Protein AF-A0AAE1NMU2-F1 (afdb_monomer)

Foldseek 3Di:
DDDQKDWDADPVLHTPDIDGDDPPFPKDKDWDAPPDQWDWDQDPLFIFTCDDDDPHRDGQWTWQDKQNFGADSQATPVRDGVVVCNVDNVNPRIMTMTTHDDQDPVNVSVVSD

InterPro domains:
  IPR007233 Trafficking protein particle complex subunit [SM01399] (3-112)
  IPR036034 PDZ superfamily [SSF50156] (50-105)

pLDDT: mean 82.29, std 10.05, range [49.31, 92.19]

Sequence (113 aa):
MTINSVYILSKSGGLIYQHDHNIPTLEHEKTFSFPLEIKLELQNRNVVVSYGQRDGIKVGHQLAAINGVKVTTAQLEDGRDAMQVLADEANYPINLKFTRPKLTTNEKIFQAG

Radius of gyration: 16.83 Å; Cα contacts (8 Å, |Δi|>4): 188; chains: 1; bounding box: 45×28×44 Å

Solvent-accessible surface area (backbone atoms only — not comparable to full-atom values): 6781 Å² total; per-residue (Å²): 140,81,73,55,68,49,78,41,67,44,99,87,70,46,82,75,45,76,48,72,46,80,77,79,81,59,68,42,72,48,77,44,55,79,75,70,84,51,41,74,42,81,52,98,57,32,36,23,28,71,37,54,70,59,93,85,46,42,61,57,26,24,54,44,23,51,71,83,40,46,39,57,72,40,25,31,82,84,74,46,50,46,68,58,55,71,70,40,68,86,59,49,71,39,36,43,28,31,29,66,64,74,78,47,74,68,58,50,52,65,74,74,107

Structure (mmCIF, N/CA/C/O backbone):
data_AF-A0AAE1NMU2-F1
#
_entry.id   AF-A0AAE1NMU2-F1
#
loop_
_atom_site.group_PDB
_atom_site.id
_atom_site.type_symbol
_atom_site.label_atom_id
_atom_site.label_alt_id
_atom_site.label_comp_id
_atom_site.label_asym_id
_atom_site.label_entity_id
_atom_site.label_seq_id
_atom_site.pdbx_PDB_ins_code
_atom_site.Cartn_x
_atom_site.Cartn_y
_atom_site.Cartn_z
_atom_site.occupancy
_atom_site.B_iso_or_equiv
_atom_site.auth_seq_id
_atom_site.auth_comp_id
_atom_site.auth_asym_id
_atom_site.auth_atom_id
_atom_site.pdbx_PDB_model_num
ATOM 1 N N . MET A 1 1 ? 0.494 -14.536 -25.790 1.00 55.09 1 MET A N 1
ATOM 2 C CA . MET A 1 1 ? 1.809 -14.188 -25.212 1.00 55.09 1 MET A CA 1
ATOM 3 C C . MET A 1 1 ? 1.756 -12.710 -24.868 1.00 55.09 1 MET A C 1
ATOM 5 O O . MET A 1 1 ? 1.342 -11.952 -25.736 1.00 55.09 1 MET A O 1
ATOM 9 N N . THR A 1 2 ? 2.094 -12.311 -23.643 1.00 75.00 2 THR A N 1
ATOM 10 C CA . THR A 1 2 ? 2.011 -10.906 -23.204 1.00 75.00 2 THR A CA 1
ATOM 11 C C . THR A 1 2 ? 3.381 -10.473 -22.696 1.00 75.00 2 THR A C 1
ATOM 13 O O . THR A 1 2 ? 4.055 -11.251 -22.023 1.00 75.00 2 THR A O 1
ATOM 16 N N . ILE A 1 3 ? 3.812 -9.267 -23.060 1.00 77.25 3 ILE A N 1
ATOM 17 C CA . ILE A 1 3 ? 5.022 -8.646 -22.515 1.00 77.25 3 ILE A CA 1
ATOM 18 C C . ILE A 1 3 ? 4.613 -7.959 -21.212 1.00 77.25 3 ILE A C 1
ATOM 20 O O . ILE A 1 3 ? 3.723 -7.116 -21.247 1.00 77.25 3 ILE A O 1
ATOM 24 N N . ASN A 1 4 ? 5.239 -8.320 -20.089 1.00 71.44 4 ASN A N 1
ATOM 25 C CA . ASN A 1 4 ? 4.939 -7.715 -18.782 1.00 71.44 4 ASN A CA 1
ATOM 26 C C . ASN A 1 4 ? 5.846 -6.511 -18.485 1.00 71.44 4 ASN A C 1
ATOM 28 O O . ASN A 1 4 ? 5.382 -5.496 -17.977 1.00 71.44 4 ASN A O 1
ATOM 32 N N . SER A 1 5 ? 7.134 -6.606 -18.824 1.00 76.00 5 SER A N 1
ATOM 33 C CA . SER A 1 5 ? 8.118 -5.550 -18.572 1.00 76.00 5 SER A CA 1
ATOM 34 C C . SER A 1 5 ? 9.258 -5.600 -19.591 1.00 76.00 5 SER A C 1
ATOM 36 O O . SER A 1 5 ? 9.641 -6.677 -20.046 1.00 76.00 5 SER A O 1
ATOM 38 N N . VAL A 1 6 ? 9.828 -4.439 -19.907 1.00 85.75 6 VAL A N 1
ATOM 39 C CA . VAL A 1 6 ? 11.034 -4.248 -20.720 1.00 85.75 6 VAL A CA 1
ATOM 40 C C . VAL A 1 6 ? 12.065 -3.517 -19.866 1.00 85.75 6 VAL A C 1
ATOM 42 O O . VAL A 1 6 ? 11.774 -2.446 -19.336 1.00 85.75 6 VAL A O 1
ATOM 45 N N . TYR A 1 7 ? 13.267 -4.082 -19.761 1.00 86.06 7 TYR A N 1
ATOM 46 C CA . TYR A 1 7 ? 14.405 -3.490 -19.058 1.00 86.06 7 TYR A CA 1
ATOM 47 C C . TYR A 1 7 ? 15.580 -3.347 -20.029 1.00 86.06 7 TYR A C 1
ATOM 49 O O . TYR A 1 7 ? 15.902 -4.289 -20.751 1.00 86.06 7 TYR A O 1
ATOM 57 N N . ILE A 1 8 ? 16.228 -2.183 -20.042 1.00 88.81 8 ILE A N 1
ATOM 58 C CA . ILE A 1 8 ? 17.474 -1.937 -20.778 1.00 88.81 8 ILE A CA 1
ATOM 59 C C . ILE A 1 8 ? 18.556 -1.631 -19.752 1.00 88.81 8 ILE A C 1
ATOM 61 O O . ILE A 1 8 ? 18.434 -0.673 -18.988 1.00 88.81 8 ILE A O 1
ATOM 65 N N . LEU A 1 9 ? 19.610 -2.443 -19.748 1.00 88.81 9 LEU A N 1
ATOM 66 C CA . LEU A 1 9 ? 20.748 -2.324 -18.840 1.00 88.81 9 LEU A CA 1
ATOM 67 C C . LEU A 1 9 ? 21.992 -1.864 -19.606 1.00 88.81 9 LEU A C 1
ATOM 69 O O . LEU A 1 9 ? 22.178 -2.195 -20.778 1.00 88.81 9 LEU A O 1
ATOM 73 N N . SER A 1 10 ? 22.862 -1.110 -18.942 1.00 89.00 10 SER A N 1
ATOM 74 C CA . SER A 1 10 ? 24.187 -0.773 -19.451 1.00 89.00 10 SER A CA 1
ATOM 75 C C . SER A 1 10 ? 25.127 -1.973 -19.338 1.00 89.00 10 SER A C 1
ATOM 77 O O . SER A 1 10 ? 24.921 -2.882 -18.534 1.00 89.00 10 SER A O 1
ATOM 79 N N . LYS A 1 11 ? 26.243 -1.936 -20.075 1.00 86.81 11 LYS A N 1
ATOM 80 C CA . LYS A 1 11 ? 27.329 -2.919 -19.918 1.00 86.81 11 LYS A CA 1
ATOM 81 C C . LYS A 1 11 ? 27.897 -2.954 -18.488 1.00 86.81 11 LYS A C 1
ATOM 83 O O . LYS A 1 11 ? 28.436 -3.974 -18.078 1.00 86.81 11 LYS A O 1
ATOM 88 N N . SER A 1 12 ? 27.788 -1.853 -17.742 1.00 87.06 12 SER A N 1
ATOM 89 C CA . SER A 1 12 ? 28.211 -1.759 -16.340 1.00 87.06 12 SER A CA 1
ATOM 90 C C . SE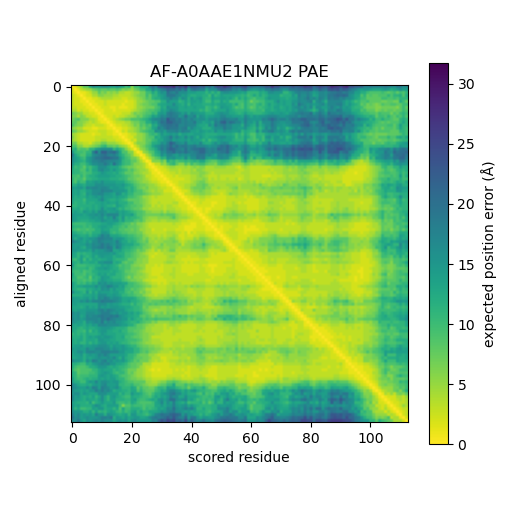R A 1 12 ? 27.153 -2.239 -15.333 1.00 87.06 12 SER A C 1
ATOM 92 O O . SER A 1 12 ? 27.396 -2.136 -14.137 1.00 87.06 12 SER A O 1
ATOM 94 N N . GLY A 1 13 ? 25.997 -2.737 -15.790 1.00 78.12 13 GLY A N 1
ATOM 95 C CA . GLY A 1 13 ? 24.908 -3.223 -14.931 1.00 78.12 13 GLY A CA 1
ATOM 96 C C . GLY A 1 13 ? 23.927 -2.143 -14.454 1.00 78.12 13 GLY A C 1
ATOM 97 O O . GLY A 1 13 ? 23.033 -2.429 -13.667 1.00 78.12 13 GLY A O 1
ATOM 98 N N . GLY A 1 14 ? 24.057 -0.900 -14.924 1.00 80.56 14 GLY A N 1
ATOM 99 C CA . GLY A 1 14 ? 23.139 0.187 -14.575 1.00 80.56 14 GLY A CA 1
ATOM 100 C C . GLY A 1 14 ? 21.831 0.118 -15.365 1.00 80.56 14 GLY A C 1
ATOM 101 O O . GLY A 1 14 ? 21.848 -0.111 -16.572 1.00 80.56 14 GLY A O 1
ATOM 102 N N . LEU A 1 15 ? 20.692 0.360 -14.713 1.00 80.75 15 LEU A N 1
ATOM 103 C CA . LEU A 1 15 ? 19.386 0.427 -15.377 1.00 80.75 15 LEU A CA 1
ATOM 104 C C . LEU A 1 15 ? 19.260 1.722 -16.202 1.00 80.75 15 LEU A C 1
ATOM 106 O O . LEU A 1 15 ? 19.238 2.813 -15.641 1.00 80.75 15 LEU A O 1
ATOM 110 N N . ILE A 1 16 ? 19.179 1.594 -17.530 1.00 87.94 16 ILE A N 1
ATOM 111 C CA . ILE A 1 16 ? 19.055 2.712 -18.486 1.00 87.94 16 ILE A CA 1
ATOM 112 C C . ILE A 1 16 ? 17.585 3.031 -18.762 1.00 87.94 16 ILE A C 1
ATOM 114 O O . ILE A 1 16 ? 17.203 4.195 -18.860 1.00 87.94 16 ILE A O 1
ATOM 118 N N . TYR A 1 17 ? 16.757 2.000 -18.919 1.00 84.88 17 TYR A N 1
ATOM 119 C CA . TYR A 1 17 ? 15.346 2.168 -19.246 1.00 84.88 17 TYR A CA 1
ATOM 120 C C . TYR A 1 17 ? 14.510 1.044 -18.651 1.00 84.88 17 TYR A C 1
ATOM 122 O O . TYR A 1 17 ? 14.932 -0.112 -18.622 1.00 84.88 17 TYR A O 1
ATOM 130 N N . GLN A 1 18 ? 13.301 1.390 -18.223 1.00 82.44 18 GLN A N 1
ATOM 131 C CA . GLN A 1 18 ? 12.313 0.448 -17.724 1.00 82.44 18 GLN A CA 1
ATOM 132 C C . GLN A 1 18 ? 10.932 0.839 -18.246 1.00 82.44 18 GLN A C 1
ATOM 134 O O . GLN A 1 18 ? 10.519 1.992 -18.122 1.00 82.44 18 GLN A O 1
ATOM 139 N N . HIS A 1 19 ? 10.195 -0.140 -18.764 1.00 82.00 19 HIS A N 1
ATOM 140 C CA . HIS A 1 19 ? 8.787 0.005 -19.109 1.00 82.00 19 HIS A CA 1
ATOM 141 C C . HIS A 1 19 ? 8.005 -1.223 -18.658 1.00 82.00 19 HIS A C 1
ATOM 143 O O . HIS A 1 19 ? 8.254 -2.322 -19.139 1.00 82.00 19 HIS A O 1
ATOM 149 N N . ASP A 1 20 ? 7.045 -1.042 -17.757 1.00 76.56 20 ASP A N 1
ATOM 150 C CA . ASP A 1 20 ? 6.135 -2.107 -17.342 1.00 76.56 20 ASP A CA 1
ATOM 151 C C . ASP A 1 20 ? 4.837 -1.999 -18.146 1.00 76.56 20 ASP A C 1
ATOM 153 O O . ASP A 1 20 ? 4.091 -1.027 -18.011 1.00 76.56 20 ASP A O 1
ATOM 157 N N . HIS A 1 21 ? 4.571 -2.991 -18.995 1.00 68.38 21 HIS A N 1
ATOM 158 C CA . HIS A 1 21 ? 3.350 -3.047 -19.780 1.00 68.38 21 HIS A CA 1
ATOM 159 C C . HIS A 1 21 ? 2.293 -3.808 -18.982 1.00 68.38 21 HIS A C 1
ATOM 161 O O . HIS A 1 21 ? 2.379 -5.019 -18.787 1.00 68.38 21 HIS A O 1
ATOM 167 N N . ASN A 1 22 ? 1.276 -3.066 -18.546 1.00 63.62 22 ASN A N 1
ATOM 168 C CA . ASN A 1 22 ? 0.090 -3.593 -17.885 1.00 63.62 22 ASN A CA 1
ATOM 169 C C . ASN A 1 22 ? 0.367 -4.156 -16.477 1.00 63.62 22 ASN A C 1
ATOM 171 O O . ASN A 1 22 ? 0.356 -5.363 -16.248 1.00 63.62 22 ASN A O 1
ATOM 175 N N . ILE A 1 23 ? 0.567 -3.265 -15.501 1.00 60.66 23 ILE A N 1
ATOM 176 C CA . ILE A 1 23 ? 0.400 -3.622 -14.088 1.00 60.66 23 ILE A CA 1
ATOM 177 C C . ILE A 1 23 ? -1.083 -3.408 -13.763 1.00 60.66 23 ILE A C 1
ATOM 179 O O . ILE A 1 23 ? -1.453 -2.272 -13.454 1.00 60.66 23 ILE A O 1
ATOM 183 N N . PRO A 1 24 ? -1.958 -4.431 -13.825 1.00 57.22 24 PRO A N 1
ATOM 184 C CA . PRO A 1 24 ? -3.283 -4.290 -13.252 1.00 57.22 24 PRO A CA 1
ATOM 185 C C . PRO A 1 24 ? -3.096 -3.985 -11.767 1.00 57.22 24 PRO A C 1
ATOM 187 O O . PRO A 1 24 ? -2.573 -4.803 -11.004 1.00 57.22 24 PRO A O 1
ATOM 190 N N . THR A 1 25 ? -3.486 -2.781 -11.358 1.00 64.25 25 THR A N 1
ATOM 191 C CA . THR A 1 25 ? -3.657 -2.435 -9.951 1.00 64.25 25 THR A CA 1
ATOM 192 C C . THR A 1 25 ? -4.860 -3.222 -9.468 1.00 64.25 25 THR A C 1
ATOM 194 O O . THR A 1 25 ? -5.989 -2.750 -9.523 1.00 64.25 25 THR A O 1
ATOM 197 N N . LEU A 1 26 ? -4.628 -4.481 -9.103 1.00 70.00 26 LEU A N 1
ATOM 198 C CA . LEU A 1 26 ? -5.638 -5.279 -8.437 1.00 70.00 26 LEU A CA 1
ATOM 199 C C . LEU A 1 26 ? -5.797 -4.681 -7.042 1.00 70.00 26 LEU A C 1
ATOM 201 O O . LEU A 1 26 ? -4.926 -4.844 -6.183 1.00 70.00 26 LEU A O 1
ATOM 205 N N . GLU A 1 27 ? -6.865 -3.911 -6.885 1.00 81.44 27 GLU A N 1
ATOM 206 C CA . GLU A 1 27 ? -7.242 -3.301 -5.623 1.00 81.44 27 GLU A CA 1
ATOM 207 C C . GLU A 1 27 ? -8.334 -4.166 -4.989 1.00 81.44 27 GLU A C 1
ATOM 209 O O . GLU A 1 27 ? -9.355 -4.449 -5.614 1.00 81.44 27 GLU A O 1
ATOM 214 N N . HIS A 1 28 ? -8.099 -4.614 -3.760 1.00 87.31 28 HIS A N 1
ATOM 215 C CA . HIS A 1 28 ? -9.061 -5.371 -2.970 1.00 87.31 28 HIS A CA 1
ATOM 216 C C . HIS A 1 28 ? -9.584 -4.473 -1.860 1.00 87.31 28 HIS A C 1
ATOM 218 O O . HIS A 1 28 ? -8.830 -4.102 -0.965 1.00 87.31 28 HIS A O 1
ATOM 224 N N . GLU A 1 29 ? -10.859 -4.118 -1.921 1.00 89.12 29 GLU A N 1
ATOM 225 C CA . GLU A 1 29 ? -11.511 -3.264 -0.933 1.00 89.12 29 GLU A CA 1
ATOM 226 C C . GLU A 1 29 ? -12.534 -4.079 -0.147 1.00 89.12 29 GLU A C 1
ATOM 228 O O . GLU A 1 29 ? -13.363 -4.775 -0.740 1.00 89.12 29 GLU A O 1
ATOM 233 N N . LYS A 1 30 ? -12.440 -4.047 1.185 1.00 89.62 30 LYS A N 1
ATOM 234 C CA . LYS A 1 30 ? -13.344 -4.800 2.050 1.00 89.62 30 LYS A CA 1
ATOM 235 C C . LYS A 1 30 ? -13.525 -4.139 3.409 1.00 89.62 30 LYS A C 1
ATOM 237 O O . LYS A 1 30 ? -12.583 -3.623 4.004 1.00 89.62 30 LYS A O 1
ATOM 242 N N . THR A 1 31 ? -14.747 -4.229 3.924 1.00 91.75 31 THR A N 1
ATOM 243 C CA . THR A 1 31 ? -15.090 -3.834 5.289 1.00 91.75 31 THR A CA 1
ATOM 244 C C . THR A 1 31 ? -14.731 -4.932 6.289 1.00 91.75 31 THR A C 1
ATOM 246 O O . THR A 1 31 ? -15.085 -6.096 6.099 1.00 91.75 31 THR A O 1
ATOM 249 N N . PHE A 1 32 ? -14.049 -4.544 7.361 1.00 89.81 32 PHE A N 1
ATOM 250 C CA . PHE A 1 32 ? -13.634 -5.387 8.473 1.00 89.81 32 PHE A CA 1
ATOM 251 C C . PHE A 1 32 ? -14.355 -4.975 9.758 1.00 89.81 32 PHE A C 1
ATOM 253 O O . PHE A 1 32 ? -14.678 -3.804 9.970 1.00 89.81 32 PHE A O 1
ATOM 260 N N . SER A 1 33 ? -14.577 -5.963 10.619 1.00 90.38 33 SER A N 1
ATOM 261 C CA . SER A 1 33 ? -15.084 -5.808 11.984 1.00 90.38 33 SER A CA 1
ATOM 262 C C . SER A 1 33 ? -13.956 -6.080 12.981 1.00 90.38 33 SER A C 1
ATOM 264 O O . SER A 1 33 ? -12.940 -6.668 12.611 1.00 90.38 33 SER A O 1
ATOM 266 N N . PHE A 1 34 ? -14.125 -5.649 14.229 1.00 84.69 34 PHE A N 1
ATOM 267 C CA . PHE A 1 34 ? -13.179 -5.957 15.297 1.00 84.69 34 PHE A CA 1
ATOM 268 C C . PHE A 1 34 ? -13.436 -7.374 15.849 1.00 84.69 34 PHE A C 1
ATOM 270 O O . PHE A 1 34 ? -14.601 -7.747 16.013 1.00 84.69 34 PHE A O 1
ATOM 277 N N . PRO A 1 35 ? -12.396 -8.168 16.163 1.00 85.38 35 PRO A N 1
ATOM 278 C CA . PRO A 1 35 ? -10.975 -7.920 15.918 1.00 85.38 35 PRO A CA 1
ATOM 279 C C . PRO A 1 35 ? -10.578 -8.147 14.452 1.00 85.38 35 PRO A C 1
ATOM 281 O O . PRO A 1 35 ? -11.185 -8.946 13.739 1.00 85.38 35 PRO A O 1
ATOM 284 N N . LEU A 1 36 ? -9.507 -7.476 14.017 1.00 85.25 36 LEU A N 1
ATOM 285 C CA . LEU A 1 36 ? -8.967 -7.643 12.669 1.00 85.25 36 LEU A CA 1
ATOM 286 C C . LEU A 1 36 ? -8.495 -9.092 12.456 1.00 85.25 36 LEU A C 1
ATOM 288 O O . LEU A 1 36 ? -7.574 -9.564 13.116 1.00 85.25 36 LEU A O 1
ATOM 292 N N . GLU A 1 37 ? -9.111 -9.801 11.509 1.00 86.06 37 GLU A N 1
ATOM 293 C CA . GLU A 1 37 ? -8.738 -11.188 11.178 1.00 86.06 37 GLU A CA 1
ATOM 294 C C . GLU A 1 37 ? -7.395 -11.295 10.433 1.00 86.06 37 GLU A C 1
ATOM 296 O O . GLU A 1 37 ? -6.804 -12.372 10.337 1.00 86.06 37 GLU A O 1
ATOM 301 N N . ILE A 1 38 ? -6.925 -10.181 9.872 1.00 89.56 38 ILE A N 1
ATOM 302 C CA . ILE A 1 38 ? -5.630 -10.061 9.203 1.00 89.56 38 ILE A CA 1
ATOM 303 C C . ILE A 1 38 ? -4.675 -9.269 10.089 1.00 89.56 38 ILE A C 1
ATOM 305 O O . ILE A 1 38 ? -5.069 -8.305 10.741 1.00 89.56 38 ILE A O 1
ATOM 309 N N . LYS A 1 39 ? -3.400 -9.654 10.093 1.00 90.31 39 LYS A N 1
ATOM 310 C CA . LYS A 1 39 ? -2.353 -8.932 10.814 1.00 90.31 39 LYS A CA 1
ATOM 311 C C . LYS A 1 39 ? -1.638 -7.989 9.857 1.00 90.31 39 LYS A C 1
ATOM 313 O O . LYS A 1 39 ? -1.201 -8.403 8.781 1.00 90.31 39 LYS A O 1
ATOM 318 N N . LEU A 1 40 ? -1.523 -6.731 10.265 1.00 90.50 40 LEU A N 1
ATOM 319 C CA . LEU A 1 40 ? -0.828 -5.683 9.530 1.00 90.50 40 LEU A CA 1
ATOM 320 C C . LEU A 1 40 ? 0.457 -5.307 10.269 1.00 90.50 40 LEU A C 1
ATOM 322 O O . LEU A 1 40 ? 0.466 -5.221 11.496 1.00 90.50 40 LEU A O 1
ATOM 326 N N . GLU A 1 41 ? 1.534 -5.086 9.524 1.00 90.75 41 GLU A N 1
ATOM 327 C CA . GLU A 1 41 ? 2.834 -4.669 10.052 1.00 90.75 41 GLU A CA 1
ATOM 328 C C . GLU A 1 41 ? 3.438 -3.563 9.186 1.00 90.75 41 GLU A C 1
ATOM 330 O O . GLU A 1 41 ? 3.122 -3.420 8.003 1.00 90.75 41 GLU A O 1
ATOM 335 N N . LEU A 1 42 ? 4.313 -2.757 9.787 1.00 88.62 42 LEU A N 1
ATOM 336 C CA . LEU A 1 42 ? 5.045 -1.714 9.082 1.00 88.62 42 LEU A CA 1
ATOM 337 C C . LEU A 1 42 ? 6.306 -2.313 8.444 1.00 88.62 42 LEU A C 1
ATOM 339 O O . LEU A 1 42 ? 7.240 -2.687 9.150 1.00 88.6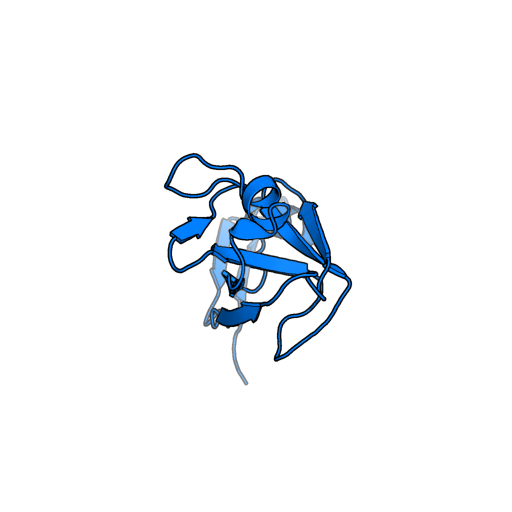2 42 LEU A O 1
ATOM 343 N N . GLN A 1 43 ? 6.363 -2.353 7.115 1.00 83.62 43 GLN A N 1
ATOM 344 C CA . GLN A 1 43 ? 7.527 -2.805 6.353 1.00 83.62 43 GLN A CA 1
ATOM 345 C C . GLN A 1 43 ? 7.945 -1.731 5.349 1.00 83.62 43 GLN A C 1
ATOM 347 O O . GLN A 1 43 ? 7.132 -1.256 4.561 1.00 83.62 43 GLN A O 1
ATOM 352 N N . ASN A 1 44 ? 9.219 -1.325 5.366 1.00 79.19 44 ASN A N 1
ATOM 353 C CA . ASN A 1 44 ? 9.760 -0.300 4.459 1.00 79.19 44 ASN A CA 1
ATOM 354 C C . ASN A 1 44 ? 8.904 0.986 4.412 1.00 79.19 44 ASN A C 1
ATOM 356 O O . ASN A 1 44 ? 8.704 1.567 3.348 1.00 79.19 44 ASN A O 1
ATOM 360 N N . ARG A 1 45 ? 8.400 1.427 5.579 1.00 82.12 45 ARG A N 1
ATOM 361 C CA . ARG A 1 45 ? 7.484 2.577 5.778 1.00 82.12 45 ARG A CA 1
ATOM 362 C C . ARG A 1 45 ? 6.049 2.375 5.285 1.00 82.12 45 ARG A C 1
ATOM 364 O O . ARG A 1 45 ? 5.223 3.252 5.496 1.00 82.12 45 ARG A O 1
ATOM 371 N N . ASN A 1 46 ? 5.728 1.245 4.672 1.00 85.31 46 ASN A N 1
ATOM 372 C CA . ASN A 1 46 ? 4.387 0.928 4.204 1.00 85.31 46 ASN A CA 1
ATOM 373 C C . ASN A 1 46 ? 3.701 -0.053 5.157 1.00 85.31 46 ASN A C 1
ATOM 375 O O . ASN A 1 46 ? 4.350 -0.911 5.749 1.00 85.31 46 ASN A O 1
ATOM 379 N N . VAL A 1 47 ? 2.381 0.060 5.301 1.00 90.00 47 VAL A N 1
ATOM 380 C CA . VAL A 1 47 ? 1.595 -0.919 6.063 1.00 90.00 47 VAL A CA 1
ATOM 381 C C . VAL A 1 47 ? 1.280 -2.089 5.143 1.00 90.00 47 VAL A C 1
ATOM 383 O O . VAL A 1 47 ? 0.644 -1.907 4.104 1.00 90.00 47 VAL A O 1
ATOM 386 N N . VAL A 1 48 ? 1.739 -3.279 5.512 1.00 91.38 48 VAL A N 1
ATOM 387 C CA . VAL A 1 48 ? 1.594 -4.504 4.724 1.00 91.38 48 VAL A CA 1
ATOM 388 C C . VAL A 1 48 ? 0.902 -5.594 5.528 1.00 91.38 48 VAL A C 1
ATOM 390 O O . VAL A 1 48 ? 0.987 -5.639 6.753 1.00 91.38 48 VAL A O 1
ATOM 393 N N . VAL A 1 49 ? 0.230 -6.504 4.830 1.00 91.62 49 VAL A N 1
ATOM 394 C CA . VAL A 1 49 ? -0.350 -7.706 5.435 1.00 91.6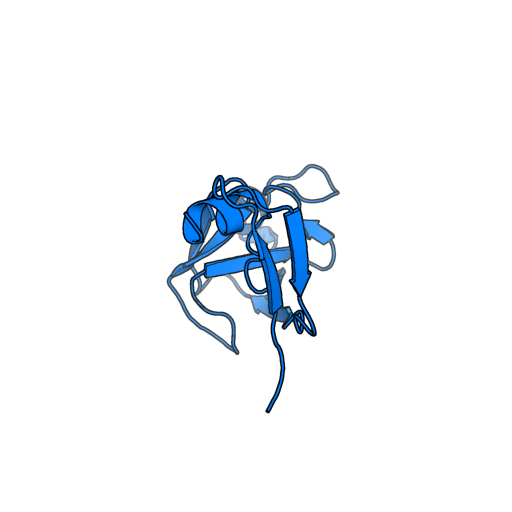2 49 VAL A CA 1
ATOM 395 C C . VAL A 1 49 ? 0.768 -8.686 5.773 1.00 91.62 49 VAL A C 1
ATOM 397 O O . VAL A 1 49 ? 1.385 -9.241 4.863 1.00 91.62 49 VAL A O 1
ATOM 400 N N . SER A 1 50 ? 1.016 -8.918 7.063 1.00 91.12 50 SER A N 1
ATOM 401 C CA . SER A 1 50 ? 2.001 -9.897 7.542 1.00 91.12 50 SER A CA 1
ATOM 402 C C . SER A 1 50 ? 1.398 -11.288 7.733 1.00 91.12 50 SER A C 1
ATOM 404 O O . SER A 1 50 ? 2.082 -12.289 7.524 1.00 91.12 50 SER A O 1
ATOM 406 N N . TYR A 1 51 ? 0.110 -11.375 8.080 1.00 88.25 51 TYR A N 1
ATOM 407 C CA . TYR A 1 51 ? -0.580 -12.647 8.294 1.00 88.25 51 TYR A CA 1
ATOM 408 C C . TYR A 1 51 ? -2.070 -12.572 7.945 1.00 88.25 51 TYR A C 1
ATOM 410 O O . TYR A 1 51 ? -2.704 -11.527 8.083 1.00 88.25 51 TYR A O 1
ATOM 418 N N . GLY A 1 52 ? -2.634 -13.709 7.536 1.00 84.88 52 GLY A N 1
ATOM 419 C CA . GLY A 1 52 ? -4.033 -13.838 7.132 1.00 84.88 52 GLY A CA 1
ATOM 420 C C . GLY A 1 52 ? -4.242 -13.636 5.629 1.00 84.88 52 GLY A C 1
ATOM 421 O O . GLY A 1 52 ? -3.511 -12.900 4.964 1.00 84.88 52 GLY A O 1
ATOM 422 N N . GLN A 1 53 ? -5.226 -14.347 5.074 1.00 84.81 53 GLN A N 1
ATOM 423 C CA . GLN A 1 53 ? -5.652 -14.209 3.681 1.00 84.81 53 GLN A CA 1
ATOM 424 C C . GLN A 1 53 ? -7.170 -14.299 3.606 1.00 84.81 53 GLN A C 1
ATOM 426 O O . GLN A 1 53 ? -7.758 -15.246 4.128 1.00 84.81 53 GLN A O 1
ATOM 431 N N . ARG A 1 54 ? -7.805 -13.320 2.962 1.00 82.00 54 ARG A N 1
ATOM 432 C CA . ARG A 1 54 ? -9.266 -13.236 2.889 1.00 82.00 54 ARG A CA 1
ATOM 433 C C . ARG A 1 54 ? -9.700 -12.431 1.665 1.00 82.00 54 ARG A C 1
ATOM 435 O O . ARG A 1 54 ? -9.124 -11.389 1.379 1.00 82.00 54 ARG A O 1
ATOM 442 N N . ASP A 1 55 ? -10.676 -12.944 0.913 1.00 80.50 55 ASP A N 1
ATOM 443 C CA . ASP A 1 55 ? -11.300 -12.271 -0.246 1.00 80.50 55 ASP A CA 1
ATOM 444 C C . ASP A 1 55 ? -10.311 -11.705 -1.290 1.00 80.50 55 ASP A C 1
ATOM 446 O O . ASP A 1 55 ? -10.521 -10.650 -1.883 1.00 80.50 55 ASP A O 1
ATOM 450 N N . GLY A 1 56 ? -9.204 -12.416 -1.522 1.00 82.69 56 GLY A N 1
ATOM 451 C CA . GLY A 1 56 ? -8.165 -12.016 -2.480 1.00 82.69 56 GLY A CA 1
ATOM 452 C C . GLY A 1 56 ? -7.031 -11.178 -1.884 1.00 82.69 56 GLY A C 1
ATOM 453 O O . GLY A 1 56 ? -5.974 -11.080 -2.506 1.00 82.69 56 GLY A O 1
ATOM 454 N N . ILE A 1 57 ? -7.182 -10.677 -0.655 1.00 89.00 57 ILE A N 1
AT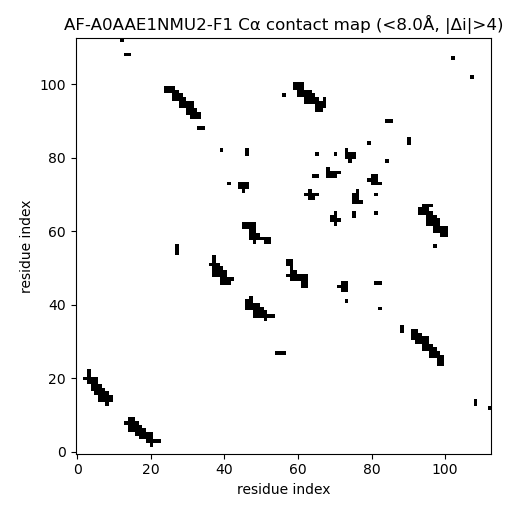OM 455 C CA . ILE A 1 57 ? -6.101 -10.046 0.109 1.00 89.00 57 ILE A CA 1
ATOM 456 C C . ILE A 1 57 ? -5.124 -11.140 0.538 1.00 89.00 57 ILE A C 1
ATOM 458 O O . ILE A 1 57 ? -5.508 -12.110 1.195 1.00 89.00 57 ILE A O 1
ATOM 462 N N . LYS A 1 58 ? -3.855 -10.995 0.148 1.00 88.12 58 LYS A N 1
ATOM 463 C CA . LYS A 1 58 ? -2.779 -11.938 0.486 1.00 88.12 58 LYS A CA 1
ATOM 464 C C . LYS A 1 58 ? -1.687 -11.252 1.294 1.00 88.12 58 LYS A C 1
ATOM 466 O O . LYS A 1 58 ? -1.501 -10.042 1.177 1.00 88.12 58 LYS A O 1
ATOM 471 N N . VAL A 1 59 ? -0.903 -12.052 2.008 1.00 88.44 59 VAL A N 1
ATOM 472 C CA . VAL A 1 59 ? 0.345 -11.613 2.646 1.00 88.44 59 VAL A CA 1
ATOM 473 C C . VAL A 1 59 ? 1.218 -10.858 1.635 1.00 88.44 59 VAL A C 1
ATOM 475 O O . VAL A 1 59 ? 1.316 -11.253 0.470 1.00 88.44 59 VAL A O 1
ATOM 478 N N . GLY A 1 60 ? 1.790 -9.738 2.072 1.00 86.62 60 GLY A N 1
ATOM 479 C CA . GLY A 1 60 ? 2.566 -8.816 1.245 1.00 86.62 60 GLY A CA 1
ATOM 480 C C . GLY A 1 60 ? 1.745 -7.748 0.517 1.00 86.62 60 GLY A C 1
ATOM 481 O O . GLY A 1 60 ? 2.340 -6.818 -0.019 1.00 86.62 60 GLY A O 1
ATOM 482 N N . HIS A 1 61 ? 0.405 -7.818 0.500 1.00 89.75 61 HIS A N 1
ATOM 483 C CA . HIS A 1 61 ? -0.397 -6.695 -0.000 1.00 89.75 61 HIS A CA 1
ATOM 484 C C . HIS A 1 61 ? -0.203 -5.466 0.883 1.00 89.75 61 HIS A C 1
ATOM 486 O O . HIS A 1 61 ? -0.126 -5.569 2.107 1.00 89.75 61 HIS A O 1
ATOM 492 N N . GLN A 1 62 ? -0.150 -4.306 0.243 1.00 90.00 62 GLN A N 1
ATOM 493 C CA . GLN A 1 62 ? 0.025 -3.021 0.892 1.00 90.00 62 GLN A CA 1
ATOM 494 C C . GLN A 1 62 ? -1.329 -2.346 1.095 1.00 90.00 62 GLN A C 1
ATOM 496 O O . GLN A 1 62 ? -2.156 -2.305 0.181 1.00 90.00 62 GLN A O 1
ATOM 501 N N . LEU A 1 63 ? -1.539 -1.779 2.280 1.00 90.56 63 LEU A N 1
ATOM 502 C CA . LEU A 1 63 ? -2.686 -0.931 2.569 1.00 90.56 63 LEU A CA 1
ATOM 503 C C . LEU A 1 63 ? -2.570 0.378 1.777 1.00 90.56 63 LEU A C 1
ATOM 505 O O . LEU A 1 63 ? -1.598 1.118 1.922 1.00 90.56 63 LEU A O 1
ATOM 509 N N . ALA A 1 64 ? -3.565 0.646 0.938 1.00 90.44 64 ALA A N 1
ATOM 510 C CA . ALA A 1 64 ? -3.634 1.826 0.085 1.00 90.44 64 ALA A CA 1
ATOM 511 C C . ALA A 1 64 ? -4.609 2.882 0.611 1.00 90.44 64 ALA A C 1
ATOM 513 O O . ALA A 1 64 ? -4.360 4.074 0.436 1.00 90.44 64 ALA A O 1
ATOM 514 N N . ALA A 1 65 ? -5.712 2.471 1.244 1.00 90.56 65 ALA A N 1
ATOM 515 C CA . ALA A 1 65 ? -6.674 3.398 1.832 1.00 90.56 65 ALA A CA 1
ATOM 516 C C . ALA A 1 65 ? -7.437 2.784 3.013 1.00 90.56 65 ALA A C 1
ATOM 518 O O . ALA A 1 65 ? -7.645 1.571 3.063 1.00 90.56 65 ALA A O 1
ATOM 519 N N . ILE A 1 66 ? -7.882 3.643 3.930 1.00 92.19 66 ILE A N 1
ATOM 520 C CA . ILE A 1 66 ? -8.790 3.325 5.039 1.00 92.19 66 ILE A CA 1
ATOM 521 C C . ILE A 1 66 ? -10.014 4.231 4.908 1.00 92.19 66 ILE A C 1
ATOM 523 O O . ILE A 1 66 ? -9.868 5.447 4.857 1.00 92.19 66 ILE A O 1
ATOM 527 N N . ASN A 1 67 ? -11.219 3.667 4.836 1.00 90.25 67 ASN A N 1
ATOM 528 C CA . ASN A 1 67 ? -12.482 4.392 4.646 1.00 90.25 67 ASN A CA 1
ATOM 529 C C . ASN A 1 67 ? -12.449 5.373 3.456 1.00 90.25 67 ASN A C 1
ATOM 531 O O . ASN A 1 67 ? -13.015 6.460 3.516 1.00 90.25 67 ASN A O 1
ATOM 535 N N . GLY A 1 68 ? -11.748 5.007 2.379 1.00 86.31 68 GLY A N 1
ATOM 536 C CA . GLY A 1 68 ? -11.553 5.860 1.201 1.00 86.31 68 GLY A CA 1
ATOM 537 C C . GLY A 1 68 ? -10.458 6.927 1.342 1.00 86.31 68 GLY A C 1
ATOM 538 O O . GLY A 1 68 ? -10.081 7.528 0.339 1.00 86.31 68 GLY A O 1
ATOM 539 N N . VAL A 1 69 ? -9.892 7.124 2.537 1.00 89.12 69 VAL A N 1
ATOM 540 C CA . VAL A 1 69 ? -8.762 8.034 2.779 1.00 89.12 69 VAL A CA 1
ATOM 541 C C . VAL A 1 69 ? -7.460 7.327 2.436 1.00 89.12 69 VAL A C 1
ATOM 543 O O . VAL A 1 69 ? -7.183 6.243 2.955 1.00 89.12 69 VAL A O 1
ATOM 546 N N . LYS A 1 70 ? -6.644 7.927 1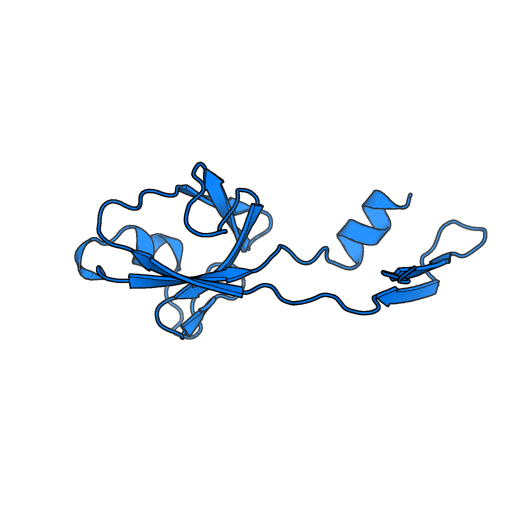.566 1.00 89.12 70 LYS A N 1
ATOM 547 C CA . LYS A 1 70 ? -5.381 7.317 1.140 1.00 89.12 70 LYS A CA 1
ATOM 548 C C . LYS A 1 70 ? -4.395 7.225 2.300 1.00 89.12 70 LYS A C 1
ATOM 550 O O . LYS A 1 70 ? -4.283 8.137 3.118 1.00 89.12 70 LYS A O 1
ATOM 555 N N . VAL A 1 71 ? -3.655 6.121 2.328 1.00 88.94 71 VAL A N 1
ATOM 556 C CA . VAL A 1 71 ? -2.553 5.899 3.261 1.00 88.94 71 VAL A CA 1
ATOM 557 C C . VAL A 1 71 ? -1.241 6.052 2.507 1.00 88.94 71 VAL A C 1
ATOM 559 O O . VAL A 1 71 ? -0.948 5.289 1.587 1.00 88.94 71 VAL A O 1
ATOM 562 N N . THR A 1 72 ? -0.435 7.023 2.925 1.00 83.81 72 THR A N 1
ATOM 563 C CA . THR A 1 72 ? 0.923 7.234 2.422 1.00 83.81 72 THR A CA 1
ATOM 564 C C . THR A 1 72 ? 1.893 7.015 3.569 1.00 83.81 72 THR A C 1
ATOM 566 O O . THR A 1 72 ? 1.776 7.643 4.616 1.00 83.81 72 THR A O 1
ATOM 569 N N . THR A 1 73 ? 2.850 6.102 3.396 1.00 81.88 73 THR A N 1
ATOM 570 C CA . THR A 1 73 ? 3.895 5.830 4.400 1.00 81.88 73 THR A CA 1
ATOM 571 C C . THR A 1 73 ? 3.362 5.603 5.825 1.00 81.88 73 THR A C 1
ATOM 573 O O . THR A 1 73 ? 3.883 6.165 6.782 1.00 81.88 73 THR A O 1
ATOM 576 N N . ALA A 1 74 ? 2.293 4.810 5.954 1.00 82.31 74 ALA A N 1
ATOM 577 C CA . ALA A 1 74 ? 1.603 4.505 7.215 1.00 82.31 74 ALA A CA 1
ATOM 578 C C . ALA A 1 74 ? 0.860 5.658 7.905 1.00 82.31 74 ALA A C 1
ATOM 580 O O . ALA A 1 74 ? 0.307 5.453 8.985 1.00 82.31 74 ALA A O 1
ATOM 581 N N . GLN A 1 75 ? 0.745 6.813 7.254 1.00 87.94 75 GLN A N 1
ATOM 582 C CA . GLN A 1 75 ? -0.110 7.906 7.699 1.00 87.94 75 GLN A CA 1
ATOM 583 C C . GLN A 1 75 ? -1.283 8.095 6.744 1.00 87.94 75 GLN A C 1
ATOM 585 O O . GLN A 1 75 ? -1.152 7.931 5.528 1.00 87.94 75 GLN A O 1
ATOM 590 N N . LEU A 1 76 ? -2.449 8.411 7.300 1.00 86.62 76 LEU A N 1
ATOM 591 C CA . LEU A 1 76 ? -3.592 8.860 6.516 1.00 86.62 76 LEU A CA 1
ATOM 592 C C . LEU A 1 76 ? -3.335 10.292 6.033 1.00 86.62 76 LEU A C 1
ATOM 594 O O . LEU A 1 76 ? -2.623 11.052 6.686 1.00 86.62 76 LEU A O 1
ATOM 598 N N . GLU A 1 77 ? -3.983 10.697 4.941 1.00 84.62 77 GLU A N 1
ATOM 599 C CA . GLU A 1 77 ? -3.979 12.105 4.494 1.00 84.62 77 GLU A CA 1
ATOM 600 C C . GLU A 1 77 ? -4.482 13.089 5.570 1.00 84.62 77 GLU A C 1
ATOM 602 O O . GLU A 1 77 ? -4.161 14.271 5.528 1.00 84.62 77 GLU A O 1
ATOM 607 N N . ASP A 1 78 ? -5.215 12.590 6.565 1.00 81.12 78 ASP A N 1
ATOM 608 C CA . ASP A 1 78 ? -5.712 13.338 7.724 1.00 81.12 78 ASP A CA 1
ATOM 609 C C . ASP A 1 78 ? -4.663 13.503 8.854 1.00 81.12 78 ASP A C 1
ATOM 611 O O . ASP A 1 78 ? -4.966 14.002 9.932 1.00 81.12 78 ASP A O 1
ATOM 615 N N . GLY A 1 79 ? -3.428 13.024 8.658 1.00 81.75 79 GLY A N 1
ATOM 616 C CA . GLY A 1 79 ? -2.329 13.124 9.632 1.00 81.75 79 GLY A CA 1
ATOM 617 C C . GLY A 1 79 ? -2.378 12.111 10.783 1.00 81.75 79 GLY A C 1
ATOM 618 O O . GLY A 1 79 ? -1.508 12.117 11.651 1.00 81.75 79 GLY A O 1
ATOM 619 N N . ARG A 1 80 ? -3.378 11.223 10.802 1.00 86.31 80 ARG A N 1
ATOM 620 C CA . ARG A 1 80 ? -3.482 10.120 11.770 1.00 86.31 80 ARG A CA 1
ATOM 621 C C . ARG A 1 80 ? -2.615 8.934 11.349 1.00 86.31 80 ARG A C 1
ATOM 623 O O . ARG A 1 80 ? -2.539 8.607 10.163 1.00 86.31 80 ARG A O 1
ATOM 630 N N . ASP A 1 81 ? -2.027 8.238 12.319 1.00 88.31 81 ASP A N 1
ATOM 631 C CA . ASP A 1 81 ? -1.302 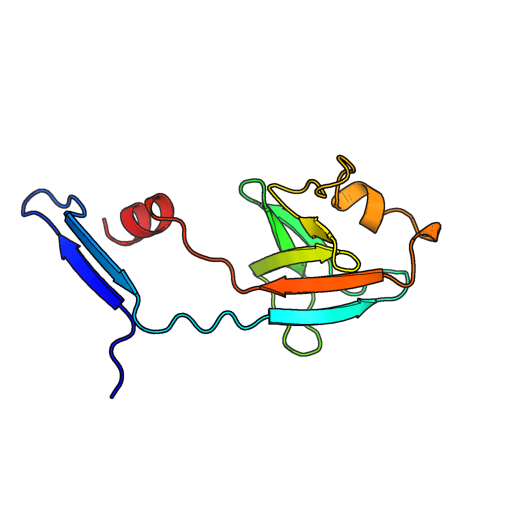6.993 12.062 1.00 88.31 81 ASP A CA 1
ATOM 632 C C . ASP A 1 81 ? -2.269 5.846 11.750 1.00 88.31 81 ASP A C 1
ATOM 634 O O . ASP A 1 81 ? -3.166 5.525 12.534 1.00 88.31 81 ASP A O 1
ATOM 638 N N . ALA A 1 82 ? -2.048 5.171 10.620 1.00 88.12 82 ALA A N 1
ATOM 639 C CA . ALA A 1 82 ? -2.887 4.063 10.170 1.00 88.12 82 ALA A CA 1
ATOM 640 C C . ALA A 1 82 ? -2.952 2.938 11.209 1.00 88.12 82 ALA A C 1
ATOM 642 O O . ALA A 1 82 ? -4.029 2.418 11.488 1.00 88.12 82 ALA A O 1
ATOM 643 N N . MET A 1 83 ? -1.815 2.596 11.825 1.00 87.38 83 MET A N 1
ATOM 644 C CA . MET A 1 83 ? -1.749 1.525 12.822 1.00 87.38 83 MET A CA 1
ATOM 645 C C . MET A 1 83 ? -2.538 1.861 14.093 1.00 87.38 83 MET A C 1
ATOM 647 O O . MET A 1 83 ? -3.122 0.970 14.704 1.00 87.38 83 MET A O 1
ATOM 651 N N . GLN A 1 84 ? -2.594 3.141 14.470 1.00 87.81 84 GLN A N 1
ATOM 652 C CA . GLN A 1 84 ? -3.349 3.589 15.636 1.00 87.81 84 GLN A CA 1
ATOM 653 C C . GLN A 1 84 ? -4.857 3.549 15.369 1.00 87.81 84 GLN A C 1
ATOM 655 O O . GLN A 1 84 ? -5.609 3.069 16.211 1.00 87.81 84 GLN A O 1
ATOM 660 N N . VAL A 1 85 ? -5.293 3.967 14.175 1.00 87.56 85 VAL A N 1
ATOM 661 C CA . VAL A 1 85 ? -6.702 3.869 13.749 1.00 87.56 85 VAL A CA 1
ATOM 662 C C . VAL A 1 85 ? -7.169 2.411 13.720 1.00 87.56 85 VAL A C 1
ATOM 664 O O . VAL A 1 85 ? -8.280 2.113 14.147 1.00 87.56 85 VAL A O 1
ATOM 667 N N . LEU A 1 86 ? -6.308 1.501 13.254 1.00 86.38 86 LEU A N 1
ATOM 668 C CA . LEU A 1 86 ? -6.574 0.060 13.206 1.00 86.38 86 LEU A CA 1
ATOM 669 C C . LEU A 1 86 ? -6.639 -0.593 14.596 1.00 86.38 86 LEU A C 1
ATOM 671 O O . LEU A 1 86 ? -7.326 -1.604 14.752 1.00 86.38 86 LEU A O 1
ATOM 675 N N . ALA A 1 87 ? -5.915 -0.047 15.577 1.00 87.06 87 ALA A N 1
ATOM 676 C CA . ALA A 1 87 ? -5.875 -0.558 16.946 1.00 87.06 87 ALA A CA 1
ATOM 677 C C . ALA A 1 87 ? -7.103 -0.157 17.779 1.00 87.06 87 ALA A C 1
ATOM 679 O O . ALA A 1 87 ? -7.403 -0.814 18.773 1.00 87.06 87 ALA A O 1
ATOM 680 N N . ASP A 1 88 ? -7.796 0.910 17.387 1.00 88.31 88 ASP A N 1
ATOM 681 C CA . ASP A 1 88 ? -8.947 1.442 18.107 1.00 88.31 88 ASP A CA 1
ATOM 682 C C . ASP A 1 88 ? -10.256 0.789 17.628 1.00 88.31 88 ASP A C 1
ATOM 684 O O . ASP A 1 88 ? -10.681 0.946 16.480 1.00 88.31 88 ASP A O 1
ATOM 688 N N . GLU A 1 89 ? -10.894 0.044 18.534 1.00 88.00 89 GLU A N 1
ATOM 689 C CA . GLU A 1 89 ? -12.154 -0.670 18.307 1.00 88.00 89 GLU A CA 1
ATOM 690 C C . GLU A 1 89 ? -13.310 0.279 17.945 1.00 88.00 89 GLU A C 1
ATOM 692 O O . GLU A 1 89 ? -14.186 -0.098 17.166 1.00 88.00 89 GLU A O 1
ATOM 697 N N . ALA A 1 90 ? -13.289 1.532 18.419 1.00 88.19 90 ALA A N 1
ATOM 698 C CA . ALA A 1 90 ? -14.351 2.505 18.153 1.00 88.19 90 ALA A CA 1
ATOM 699 C C . ALA A 1 90 ? -14.442 2.921 16.675 1.00 88.19 90 ALA A C 1
ATOM 701 O O . ALA A 1 90 ? -15.473 3.433 16.239 1.00 88.19 90 ALA A O 1
ATOM 702 N N . ASN A 1 91 ? -13.382 2.691 15.891 1.00 85.69 91 ASN A N 1
ATOM 703 C CA . ASN A 1 91 ? -13.379 2.992 14.461 1.00 85.69 91 ASN A CA 1
ATOM 704 C C . ASN A 1 91 ? -14.084 1.916 13.625 1.00 85.69 91 ASN A C 1
ATOM 706 O O . ASN A 1 91 ? -14.367 2.157 12.452 1.00 85.69 91 ASN A O 1
ATOM 710 N N . TYR A 1 92 ? -14.366 0.740 14.194 1.00 88.81 92 TYR A N 1
ATOM 711 C CA . TYR A 1 92 ? -14.992 -0.358 13.468 1.00 88.81 92 TYR A CA 1
ATOM 712 C C . TYR A 1 92 ? -16.510 -0.174 13.370 1.00 88.81 92 TYR A C 1
ATOM 714 O O . TYR A 1 92 ? -17.153 0.205 14.348 1.00 88.81 92 TYR A O 1
ATOM 722 N N . PRO A 1 93 ? -17.122 -0.497 12.217 1.00 89.62 93 PRO A N 1
ATOM 723 C CA . PRO A 1 93 ? -16.543 -1.163 11.044 1.00 89.62 93 PRO A CA 1
ATOM 724 C C . PRO A 1 93 ? -15.695 -0.238 10.149 1.00 89.62 93 PRO A C 1
ATOM 726 O O . PRO A 1 93 ? -16.122 0.856 9.789 1.00 89.62 93 PRO A O 1
ATOM 729 N N . ILE A 1 94 ? -14.520 -0.719 9.723 1.00 90.94 94 ILE A N 1
ATOM 730 C CA . ILE A 1 94 ? -13.597 0.017 8.839 1.00 90.94 94 ILE A CA 1
ATOM 731 C C . ILE A 1 94 ? -13.517 -0.635 7.465 1.00 90.94 94 ILE A C 1
ATOM 733 O O . ILE A 1 94 ? -13.436 -1.852 7.341 1.00 90.94 94 ILE A O 1
ATOM 737 N N . ASN A 1 95 ? -13.491 0.169 6.416 1.00 92.06 95 ASN A N 1
ATOM 738 C CA . ASN A 1 95 ? -13.208 -0.274 5.063 1.00 92.06 95 ASN A CA 1
ATOM 739 C C . ASN A 1 95 ? -11.705 -0.152 4.785 1.00 92.06 95 ASN A C 1
ATOM 741 O O . ASN A 1 95 ? -11.137 0.929 4.903 1.00 92.06 95 ASN A O 1
ATOM 745 N N . LEU A 1 96 ? -11.056 -1.258 4.433 1.00 91.81 96 LEU A N 1
ATOM 746 C CA . LEU A 1 96 ? -9.640 -1.300 4.095 1.00 91.81 96 LEU A CA 1
ATOM 747 C C . LEU A 1 96 ? -9.468 -1.666 2.629 1.00 91.81 96 LEU A C 1
ATOM 749 O O . LEU A 1 96 ? -9.995 -2.672 2.148 1.00 91.81 96 LEU A O 1
ATOM 753 N N . LYS A 1 97 ? -8.665 -0.862 1.939 1.00 91.88 97 LYS A N 1
ATOM 754 C CA . LYS A 1 97 ? -8.298 -1.074 0.547 1.00 91.88 97 LYS A CA 1
ATOM 755 C C . LYS A 1 97 ? -6.845 -1.502 0.452 1.00 91.88 97 LYS A C 1
ATOM 757 O O . LYS A 1 97 ? -5.947 -0.771 0.864 1.00 91.88 97 LYS A O 1
ATOM 762 N N . PHE A 1 98 ? -6.616 -2.665 -0.135 1.00 91.12 98 PHE A N 1
ATOM 763 C CA . PHE A 1 98 ? -5.309 -3.269 -0.333 1.00 91.12 98 PHE A CA 1
ATOM 764 C C . PHE A 1 98 ? -4.922 -3.270 -1.802 1.00 91.12 98 PHE A C 1
ATOM 766 O O . PHE A 1 98 ? -5.756 -3.452 -2.684 1.00 91.12 98 PHE A O 1
ATOM 773 N N . THR A 1 99 ? -3.633 -3.118 -2.067 1.00 88.25 99 THR A N 1
ATOM 774 C CA . THR A 1 99 ? -3.056 -3.165 -3.409 1.00 88.25 99 THR A CA 1
ATOM 775 C C . THR A 1 99 ? -1.861 -4.099 -3.419 1.00 88.25 99 THR A C 1
ATOM 777 O O . THR A 1 99 ? -1.250 -4.372 -2.381 1.00 88.25 99 THR A O 1
ATOM 780 N N . ARG 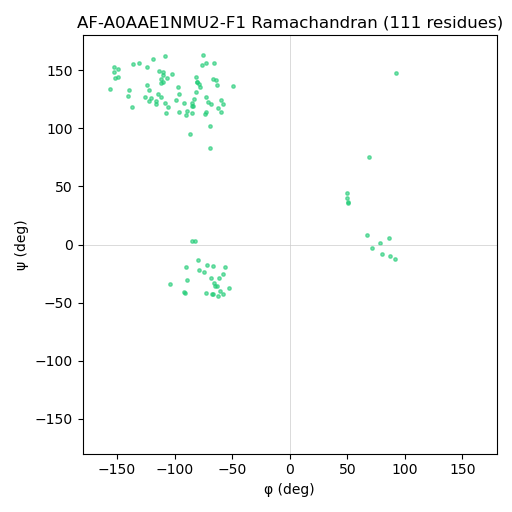A 1 100 ? -1.517 -4.634 -4.592 1.00 83.12 100 ARG A N 1
ATOM 781 C CA . ARG A 1 100 ? -0.253 -5.359 -4.724 1.00 83.12 100 ARG A CA 1
ATOM 782 C C . ARG A 1 100 ? 0.917 -4.408 -4.459 1.00 83.12 100 ARG A C 1
ATOM 784 O O . ARG A 1 100 ? 0.896 -3.293 -4.984 1.00 83.12 100 ARG A O 1
ATOM 791 N N . PRO A 1 101 ? 1.940 -4.852 -3.710 1.00 73.88 101 PRO A N 1
ATOM 792 C CA . PRO A 1 101 ? 3.124 -4.044 -3.481 1.00 73.88 101 PRO A CA 1
ATOM 793 C C . PRO A 1 101 ? 3.764 -3.742 -4.837 1.00 73.88 101 PRO A C 1
ATOM 795 O O . PRO A 1 101 ? 4.034 -4.646 -5.635 1.00 73.88 101 PRO A O 1
ATOM 798 N N . LYS A 1 102 ? 3.962 -2.457 -5.129 1.00 68.81 102 LYS A N 1
ATOM 799 C CA . LYS A 1 102 ? 4.728 -2.040 -6.302 1.00 68.81 102 LYS A CA 1
ATOM 800 C C . LYS A 1 102 ? 6.194 -2.039 -5.907 1.00 68.81 102 LYS A C 1
ATOM 802 O O . LYS A 1 102 ? 6.577 -1.280 -5.025 1.00 68.81 102 LYS A O 1
ATOM 807 N N . LEU A 1 103 ? 6.996 -2.858 -6.585 1.00 64.75 103 LEU A N 1
ATOM 808 C CA . LEU A 1 103 ? 8.448 -2.768 -6.477 1.00 64.75 103 LEU A CA 1
ATOM 809 C C . LEU A 1 103 ? 8.875 -1.357 -6.882 1.00 64.75 103 LE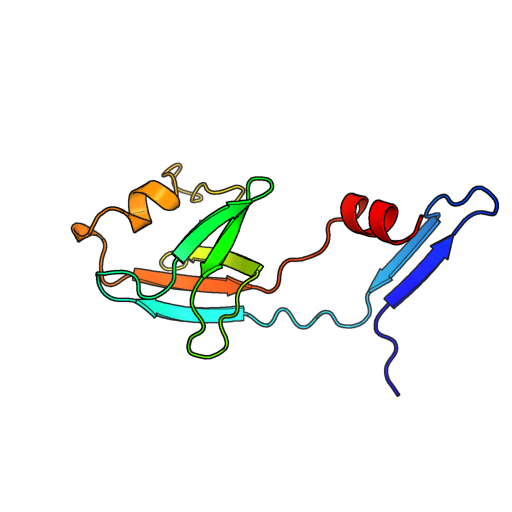U A C 1
ATOM 811 O O . LEU A 1 103 ? 8.606 -0.912 -8.004 1.00 64.75 103 LEU A O 1
ATOM 815 N N . THR A 1 104 ? 9.526 -0.661 -5.960 1.00 66.00 104 THR A N 1
ATOM 816 C CA . THR A 1 104 ? 10.159 0.625 -6.241 1.00 66.00 104 THR A CA 1
ATOM 817 C C . THR A 1 104 ? 11.315 0.429 -7.222 1.00 66.00 104 THR A C 1
ATOM 819 O O . THR A 1 104 ? 11.895 -0.653 -7.312 1.00 66.00 104 THR A O 1
ATOM 822 N N . THR A 1 105 ? 11.690 1.475 -7.962 1.00 59.81 105 THR A N 1
ATOM 823 C CA . THR A 1 105 ? 12.816 1.412 -8.913 1.00 59.81 105 THR A CA 1
ATOM 824 C C . THR A 1 105 ? 14.098 0.896 -8.248 1.00 59.81 105 THR A C 1
ATOM 826 O O . THR A 1 105 ? 14.812 0.094 -8.839 1.00 59.81 105 THR A O 1
ATOM 829 N N . ASN A 1 106 ? 14.348 1.276 -6.991 1.00 63.34 106 ASN A N 1
ATOM 830 C CA . ASN A 1 106 ? 15.507 0.812 -6.227 1.00 63.34 106 ASN A CA 1
ATOM 831 C C . ASN A 1 106 ? 15.438 -0.688 -5.899 1.00 63.34 106 ASN A C 1
ATOM 833 O O . ASN A 1 106 ? 16.437 -1.385 -6.049 1.00 63.34 106 ASN A O 1
ATOM 837 N N . GLU A 1 107 ? 14.271 -1.204 -5.498 1.00 66.94 107 GLU A N 1
ATOM 838 C CA . GLU A 1 107 ? 14.084 -2.643 -5.250 1.00 66.94 107 GLU A CA 1
ATOM 839 C C . GLU A 1 107 ? 14.237 -3.462 -6.537 1.00 66.94 107 GLU A C 1
ATOM 841 O O . GLU A 1 107 ? 14.807 -4.550 -6.508 1.00 66.94 107 GLU A O 1
ATOM 846 N N . LYS A 1 108 ? 13.792 -2.925 -7.681 1.00 64.75 108 LYS A N 1
ATOM 847 C CA . LYS A 1 108 ? 13.987 -3.566 -8.991 1.00 64.75 108 LYS A CA 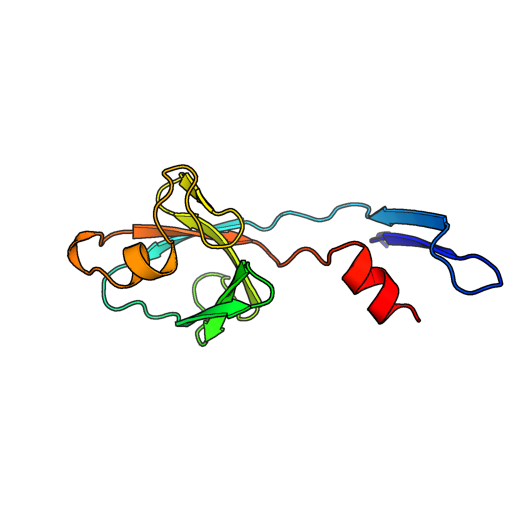1
ATOM 848 C C . LYS A 1 108 ? 15.455 -3.620 -9.399 1.00 64.75 108 LYS A C 1
ATOM 850 O O . LYS A 1 108 ? 15.900 -4.649 -9.893 1.00 64.75 108 LYS A O 1
ATOM 855 N N . ILE A 1 109 ? 16.205 -2.537 -9.178 1.00 62.75 109 ILE A N 1
ATOM 856 C CA . ILE A 1 109 ? 17.652 -2.501 -9.436 1.00 62.75 109 ILE A CA 1
ATOM 857 C C . ILE A 1 109 ? 18.368 -3.527 -8.553 1.00 62.75 109 ILE A C 1
ATOM 859 O O . ILE A 1 109 ? 19.194 -4.279 -9.056 1.00 62.75 109 ILE A O 1
ATOM 863 N N . PHE A 1 110 ? 18.015 -3.603 -7.266 1.00 64.44 110 PHE A N 1
ATOM 864 C CA . PHE A 1 110 ? 18.598 -4.582 -6.347 1.00 64.44 110 PHE A CA 1
ATOM 865 C C . PHE A 1 110 ? 18.288 -6.036 -6.737 1.00 64.44 110 PHE A C 1
ATOM 867 O O . PHE A 1 110 ? 19.135 -6.897 -6.559 1.00 64.44 110 PHE A O 1
ATOM 874 N N . GLN A 1 111 ? 17.101 -6.328 -7.276 1.00 59.00 111 GLN A N 1
ATOM 875 C CA . GLN A 1 111 ? 16.768 -7.678 -7.753 1.00 59.00 111 GLN A CA 1
ATOM 876 C C . GLN A 1 111 ? 17.443 -8.060 -9.076 1.00 59.00 111 GLN A C 1
ATOM 878 O O . GLN A 1 111 ? 17.534 -9.247 -9.382 1.00 59.00 111 GLN A O 1
ATOM 883 N N . ALA A 1 112 ? 17.831 -7.077 -9.891 1.00 55.75 112 ALA A N 1
ATOM 884 C CA . ALA A 1 112 ? 18.398 -7.307 -11.217 1.00 55.75 112 ALA A CA 1
ATOM 885 C C . ALA A 1 112 ? 19.931 -7.447 -11.225 1.00 55.75 112 ALA A C 1
ATOM 887 O O . ALA A 1 112 ? 20.466 -7.953 -12.212 1.00 55.75 112 ALA A O 1
ATOM 888 N N . GLY A 1 113 ? 20.615 -6.966 -10.181 1.00 49.31 113 GLY A N 1
ATOM 889 C CA . GLY A 1 113 ? 22.069 -7.080 -10.002 1.00 49.31 113 GLY A CA 1
ATOM 890 C C . GLY A 1 113 ? 22.463 -8.347 -9.263 1.00 49.31 113 GLY A C 1
ATOM 891 O O . GLY A 1 113 ? 23.454 -8.972 -9.697 1.00 49.31 113 GLY A O 1
#

Organism: NCBI:txid1843537

Mean predicted aligned error: 8.54 Å

Nearest PDB structures (foldseek):
  2j3t-assembly1_D  TM=9.424E-01  e=4.768E-13  Homo sapiens
  7b70-assembly1_D  TM=9.266E-01  e=1.135E-11  Drosophila melanogaster
  2zmv-assembly1_B  TM=8.012E-01  e=2.621E-11  Homo sapiens
  2zmv-assembly1_A  TM=7.645E-01  e=9.201E-11  Homo sapiens
  2jsn-assembly1_A  TM=7.935E-01  e=1.673E-08  Homo sapiens

Secondary structure (DSSP, 8-state):
----EEEEE-TTS-EEEEEE------EEEEEE-SSPSSEEEEETTEEEEEE--BTTB-TTPEEEEETTEEEETTEETTS-BHHHHHH-GGG-SEEEEEEPPPPPHHHHHHHH-